Protein AF-A0A4R4TIC2-F1 (afdb_monomer_lite)

Radius of gyration: 28.88 Å; chains: 1; bounding box: 45×77×69 Å

Structure (mmCIF, N/CA/C/O backbone):
data_AF-A0A4R4TIC2-F1
#
_entry.id   AF-A0A4R4TIC2-F1
#
loop_
_atom_site.group_PDB
_atom_site.id
_atom_site.type_symbol
_atom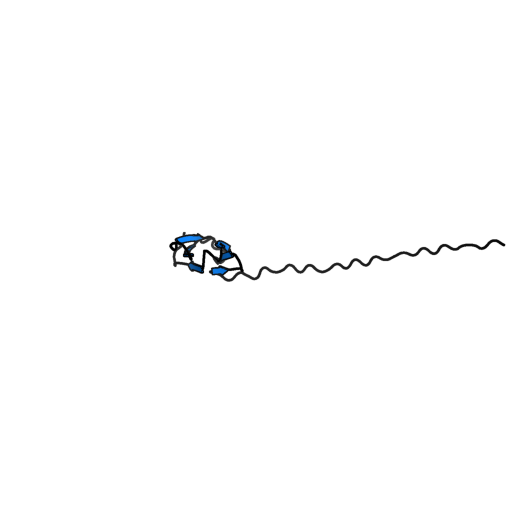_site.label_atom_id
_atom_site.label_alt_id
_atom_site.label_comp_id
_atom_site.label_asym_id
_atom_site.label_entity_id
_atom_site.label_seq_id
_atom_site.pdbx_PDB_ins_code
_atom_site.Cartn_x
_atom_site.Cartn_y
_atom_site.Cartn_z
_atom_site.occupancy
_atom_site.B_iso_or_equiv
_atom_site.auth_seq_id
_atom_site.auth_comp_id
_atom_site.auth_asym_id
_atom_site.auth_atom_id
_atom_site.pdbx_PDB_model_num
ATOM 1 N N . MET A 1 1 ? 31.070 63.811 -56.061 1.00 47.44 1 MET A N 1
ATOM 2 C CA . MET A 1 1 ? 30.521 62.466 -55.778 1.00 47.44 1 MET A CA 1
ATOM 3 C C . MET A 1 1 ? 30.464 62.263 -54.271 1.00 47.44 1 MET A C 1
ATOM 5 O O . MET A 1 1 ? 31.512 62.194 -53.646 1.00 47.44 1 MET A O 1
ATOM 9 N N . ARG A 1 2 ? 29.267 62.256 -53.676 1.00 51.03 2 ARG A N 1
ATOM 10 C CA . ARG A 1 2 ? 29.038 61.890 -52.268 1.00 51.03 2 ARG A CA 1
ATOM 11 C C . ARG A 1 2 ? 27.728 61.101 -52.225 1.00 51.03 2 ARG A C 1
ATOM 13 O O . ARG A 1 2 ? 26.672 61.686 -52.431 1.00 51.03 2 ARG A O 1
ATOM 20 N N . TYR A 1 3 ? 27.813 59.784 -52.064 1.00 51.62 3 TYR A N 1
ATOM 21 C CA . TYR A 1 3 ? 26.642 58.914 -51.943 1.00 51.62 3 TYR A CA 1
ATOM 22 C C . TYR A 1 3 ? 26.176 58.912 -50.483 1.00 51.62 3 TYR A C 1
ATOM 24 O O . TYR A 1 3 ? 26.973 58.668 -49.580 1.00 51.62 3 TYR A O 1
ATOM 32 N N . ALA A 1 4 ? 24.901 59.225 -50.252 1.00 55.91 4 ALA A N 1
ATOM 33 C CA . ALA A 1 4 ? 24.282 59.173 -48.933 1.00 55.91 4 ALA A CA 1
ATOM 34 C C . ALA A 1 4 ? 23.880 57.724 -48.618 1.00 55.91 4 ALA A C 1
ATOM 36 O O . ALA A 1 4 ? 23.010 57.160 -49.281 1.00 55.91 4 ALA A O 1
ATOM 37 N N . VAL A 1 5 ? 24.515 57.119 -47.615 1.00 60.62 5 VAL A N 1
ATOM 38 C CA . VAL A 1 5 ? 24.154 55.786 -47.119 1.00 60.62 5 VAL A CA 1
ATOM 39 C C . VAL A 1 5 ? 23.004 55.942 -46.122 1.00 60.62 5 VAL A C 1
ATOM 41 O O . VAL A 1 5 ? 23.170 56.526 -45.054 1.00 60.62 5 VAL A O 1
ATOM 44 N N . ARG A 1 6 ? 21.816 55.452 -46.490 1.00 62.16 6 ARG A N 1
ATOM 45 C CA . ARG A 1 6 ? 20.653 55.336 -45.600 1.00 62.16 6 ARG A CA 1
ATOM 46 C C . ARG A 1 6 ? 20.710 53.980 -44.899 1.00 62.16 6 ARG A C 1
ATOM 48 O O . ARG A 1 6 ? 20.464 52.955 -45.527 1.00 62.16 6 ARG A O 1
ATOM 55 N N . SER A 1 7 ? 21.029 53.986 -43.610 1.00 62.34 7 SER A N 1
ATOM 56 C CA . SER A 1 7 ? 20.983 52.793 -42.761 1.00 62.34 7 SER A CA 1
ATOM 57 C C . SER A 1 7 ? 19.533 52.401 -42.473 1.00 62.34 7 SER A C 1
ATOM 59 O O . SER A 1 7 ? 18.773 53.188 -41.909 1.00 62.34 7 SER A O 1
ATOM 61 N N . LEU A 1 8 ? 19.154 51.187 -42.871 1.00 60.50 8 LEU A N 1
ATOM 62 C CA . LEU A 1 8 ? 17.854 50.585 -42.590 1.00 60.50 8 LEU A CA 1
ATOM 63 C C . LEU A 1 8 ? 17.963 49.768 -41.293 1.00 60.50 8 LEU A C 1
ATOM 65 O O . LEU A 1 8 ? 18.720 48.802 -41.232 1.00 60.50 8 LEU A O 1
ATOM 69 N N . LEU A 1 9 ? 17.234 50.172 -40.251 1.00 60.78 9 LEU A N 1
ATOM 70 C CA . LEU A 1 9 ? 17.105 49.406 -39.011 1.00 60.78 9 LEU A CA 1
ATOM 71 C C . LEU A 1 9 ? 16.189 48.199 -39.249 1.00 60.78 9 LEU A C 1
ATOM 73 O O . LEU A 1 9 ? 15.022 48.365 -39.596 1.00 60.78 9 LEU A O 1
ATOM 77 N N . VAL A 1 10 ? 16.725 46.994 -39.053 1.00 63.03 10 VAL A N 1
ATOM 78 C CA . VAL A 1 10 ? 15.973 45.734 -39.088 1.00 63.03 10 VAL A CA 1
ATOM 79 C C . VAL A 1 10 ? 15.666 45.326 -37.650 1.00 63.03 10 VAL A C 1
ATOM 81 O O . VAL A 1 10 ? 16.560 44.931 -36.905 1.00 63.03 10 VAL A O 1
ATOM 84 N N . THR A 1 11 ? 14.404 45.434 -37.243 1.00 63.59 11 THR A N 1
ATOM 85 C CA . THR A 1 11 ? 13.910 44.942 -35.951 1.00 63.59 11 THR A CA 1
ATOM 86 C C . THR A 1 11 ? 13.487 43.481 -36.101 1.00 63.59 11 THR A C 1
ATOM 88 O O . THR A 1 11 ? 12.483 43.181 -36.744 1.00 63.59 11 THR A O 1
ATOM 91 N N . ALA A 1 12 ? 14.257 42.557 -35.523 1.00 60.56 12 ALA A N 1
ATOM 92 C CA . ALA A 1 12 ? 13.905 41.141 -35.466 1.00 60.56 12 ALA A CA 1
ATOM 93 C C . ALA A 1 12 ? 12.874 40.901 -34.348 1.00 60.56 12 ALA A C 1
ATOM 95 O O . ALA A 1 12 ? 13.166 41.112 -33.172 1.00 60.56 12 ALA A O 1
ATOM 96 N N . ALA A 1 13 ? 11.662 40.476 -34.710 1.00 62.84 13 ALA A N 1
ATOM 97 C CA . ALA A 1 13 ? 10.632 40.081 -33.755 1.00 62.84 13 ALA A CA 1
ATOM 98 C C . ALA A 1 13 ? 10.861 38.627 -33.312 1.00 62.84 13 ALA A C 1
ATOM 100 O O . ALA A 1 13 ? 10.815 37.707 -34.128 1.00 62.84 13 ALA A O 1
ATOM 101 N N . VAL A 1 14 ? 11.108 38.420 -32.017 1.00 64.25 14 VAL A N 1
ATOM 102 C CA . VAL A 1 14 ? 11.270 37.090 -31.414 1.00 64.25 14 VAL A CA 1
ATOM 103 C C . VAL A 1 14 ? 9.892 36.609 -30.957 1.00 64.25 14 VAL A C 1
ATOM 105 O O . VAL A 1 14 ? 9.356 37.098 -29.965 1.00 64.25 14 VAL A O 1
ATOM 108 N N . ALA A 1 15 ? 9.279 35.691 -31.703 1.00 64.50 15 ALA A N 1
ATOM 109 C CA . ALA A 1 15 ? 8.012 35.077 -31.314 1.00 64.50 15 ALA A CA 1
ATOM 110 C C . ALA A 1 15 ? 8.274 33.980 -30.268 1.00 64.50 15 ALA A C 1
ATOM 112 O O . ALA A 1 15 ? 8.759 32.898 -30.594 1.00 64.50 15 ALA A O 1
ATOM 113 N N . ALA A 1 16 ? 7.975 34.265 -29.000 1.00 62.66 16 ALA A N 1
ATOM 114 C CA . 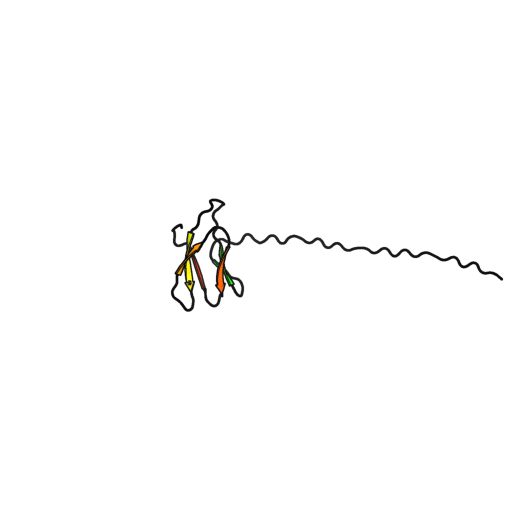ALA A 1 16 ? 8.043 33.281 -27.926 1.00 62.66 16 ALA A CA 1
ATOM 115 C C . ALA A 1 16 ? 6.850 32.313 -28.030 1.00 62.66 16 ALA A C 1
ATOM 117 O O . ALA A 1 16 ? 5.711 32.689 -27.758 1.00 62.66 16 ALA A O 1
ATOM 118 N N . CYS A 1 17 ? 7.101 31.062 -28.425 1.00 63.59 17 CYS A N 1
ATOM 119 C CA . CYS A 1 17 ? 6.116 29.986 -28.319 1.00 63.59 17 CYS A CA 1
ATOM 120 C C . CYS A 1 17 ? 5.949 29.588 -26.848 1.00 63.59 17 CYS A C 1
ATOM 122 O O . CYS A 1 17 ? 6.758 28.843 -26.299 1.00 63.59 17 CYS A O 1
ATOM 124 N N . THR A 1 18 ? 4.892 30.072 -26.202 1.00 65.00 18 THR A N 1
ATOM 125 C CA . THR A 1 18 ? 4.454 29.562 -24.901 1.00 65.00 18 THR A CA 1
ATOM 126 C C . THR A 1 18 ? 3.656 28.278 -25.122 1.00 65.00 18 THR A C 1
ATOM 128 O O . THR A 1 18 ? 2.498 28.331 -25.540 1.00 65.00 18 THR A O 1
ATOM 131 N N . LEU A 1 19 ? 4.269 27.119 -24.874 1.00 71.62 19 LEU A N 1
ATOM 132 C CA . LEU A 1 19 ? 3.544 25.849 -24.844 1.00 71.62 19 LEU A CA 1
ATOM 133 C C . LEU A 1 19 ? 2.646 25.826 -23.595 1.00 71.62 19 LEU A C 1
ATOM 135 O O . LEU A 1 19 ? 3.149 26.074 -22.495 1.00 71.62 19 LEU A O 1
ATOM 139 N N . PRO A 1 20 ? 1.341 25.535 -23.719 1.00 63.78 20 PRO A N 1
ATOM 140 C CA . PRO A 1 20 ? 0.494 25.338 -22.555 1.00 63.78 20 PRO A CA 1
ATOM 141 C C . PRO A 1 20 ? 0.934 24.061 -21.831 1.00 63.78 20 PRO A C 1
ATOM 143 O O . PRO A 1 20 ? 0.798 22.956 -22.353 1.00 63.78 20 PRO A O 1
ATOM 146 N N . ILE A 1 21 ? 1.471 24.212 -20.620 1.00 67.00 21 ILE A N 1
ATOM 147 C CA . ILE A 1 21 ? 1.690 23.092 -19.705 1.00 67.00 21 ILE A CA 1
ATOM 148 C C . ILE A 1 21 ? 0.316 22.724 -19.146 1.00 67.00 21 ILE A C 1
ATOM 150 O O . ILE A 1 21 ? -0.188 23.372 -18.230 1.00 67.00 21 ILE A O 1
ATOM 154 N N . THR A 1 22 ? -0.326 21.714 -19.727 1.00 64.44 22 THR A N 1
ATOM 155 C CA . THR A 1 22 ? -1.515 21.111 -19.124 1.00 64.44 22 THR A CA 1
ATOM 156 C C . THR A 1 22 ? -1.087 20.384 -17.849 1.00 64.44 22 THR A C 1
ATOM 158 O O . THR A 1 22 ? -0.236 19.493 -17.942 1.00 64.44 22 THR A O 1
ATOM 161 N N . PRO A 1 23 ? -1.636 20.718 -16.667 1.00 60.34 23 PRO A N 1
ATOM 162 C CA . PRO A 1 23 ? -1.390 19.921 -15.478 1.00 60.34 23 PRO A CA 1
ATOM 163 C C . PRO A 1 23 ? -1.930 18.515 -15.739 1.00 60.34 23 PRO A C 1
ATOM 165 O O . PRO A 1 23 ? -3.108 18.341 -16.056 1.00 60.34 23 PRO A O 1
ATOM 168 N N . THR A 1 24 ? -1.061 17.509 -15.644 1.00 55.84 24 THR A N 1
ATOM 169 C CA . THR A 1 24 ? -1.515 16.121 -15.637 1.00 55.84 24 THR A CA 1
ATOM 170 C C . THR A 1 24 ? -2.375 15.959 -14.385 1.00 55.84 24 THR A C 1
ATOM 172 O O . THR A 1 24 ? -1.900 16.159 -13.266 1.00 55.84 24 THR A O 1
ATOM 175 N N . SER A 1 25 ? -3.675 15.712 -14.550 1.00 50.09 25 SER A N 1
ATOM 176 C CA . SER A 1 25 ? -4.486 15.282 -13.414 1.00 50.09 25 SER A CA 1
ATOM 177 C C . SER A 1 25 ? -3.960 13.910 -13.026 1.00 50.09 25 SER A C 1
ATOM 179 O O . SER A 1 25 ? -4.017 12.992 -13.844 1.00 50.09 25 SER A O 1
ATOM 181 N N . ALA A 1 26 ? -3.406 13.780 -11.818 1.00 55.78 26 ALA A N 1
ATOM 182 C CA . ALA A 1 26 ? -3.146 12.472 -11.240 1.00 55.78 26 ALA A CA 1
ATOM 183 C C . ALA A 1 26 ? -4.464 11.695 -11.327 1.00 55.78 26 ALA A C 1
ATOM 185 O O . ALA A 1 26 ? -5.473 12.129 -10.767 1.00 55.78 26 ALA A O 1
ATOM 186 N N . ALA A 1 27 ? -4.488 10.631 -12.133 1.00 57.03 27 ALA A N 1
ATOM 187 C CA . ALA A 1 27 ? -5.653 9.768 -12.227 1.00 57.03 27 ALA A CA 1
ATOM 188 C C . ALA A 1 27 ? -6.033 9.374 -10.799 1.00 57.03 27 ALA A C 1
ATOM 190 O O . ALA A 1 27 ? -5.150 8.983 -10.038 1.00 57.03 27 ALA A O 1
ATOM 191 N N . ALA A 1 28 ? -7.304 9.532 -10.422 1.00 56.19 28 ALA A N 1
ATOM 192 C CA . ALA A 1 28 ? -7.774 9.104 -9.112 1.00 56.19 28 ALA A CA 1
ATOM 193 C C . ALA A 1 28 ? -7.341 7.644 -8.914 1.00 56.19 28 ALA A C 1
ATOM 195 O O . ALA A 1 28 ? -7.795 6.764 -9.648 1.00 56.19 28 ALA A O 1
ATOM 196 N N . GLN A 1 29 ? -6.389 7.407 -8.010 1.00 63.47 29 GLN A N 1
ATOM 197 C CA . GLN A 1 29 ? -5.840 6.074 -7.806 1.00 63.47 29 GLN A CA 1
ATOM 198 C C . GLN A 1 29 ? -6.958 5.183 -7.271 1.00 63.47 29 GLN A C 1
ATOM 200 O O . GLN A 1 29 ? -7.674 5.551 -6.337 1.00 63.47 29 GLN A O 1
ATOM 205 N N . ALA A 1 30 ? -7.165 4.042 -7.931 1.00 82.06 30 ALA A N 1
ATOM 206 C CA . ALA A 1 30 ? -8.170 3.081 -7.516 1.00 82.06 30 ALA A CA 1
ATOM 207 C C . ALA A 1 30 ? -7.862 2.602 -6.091 1.00 82.06 30 ALA A C 1
ATOM 209 O O . ALA A 1 30 ? -6.710 2.355 -5.745 1.00 82.06 30 ALA A O 1
ATOM 210 N N . CYS A 1 31 ? -8.902 2.466 -5.272 1.00 92.62 31 CYS A N 1
ATOM 211 C CA . CYS A 1 31 ? -8.781 1.924 -3.924 1.00 92.62 31 CYS A CA 1
ATOM 212 C C . CYS A 1 31 ? -8.249 0.485 -3.973 1.00 92.62 31 CYS A C 1
ATOM 214 O O . CYS A 1 31 ? -8.640 -0.293 -4.845 1.00 92.62 31 CYS A O 1
ATOM 216 N N . GLY A 1 32 ? -7.434 0.106 -2.992 1.00 96.44 32 GLY A N 1
ATOM 217 C CA . GLY A 1 32 ? -6.857 -1.231 -2.889 1.00 96.44 32 GLY A CA 1
ATOM 218 C C . GLY A 1 32 ? -5.423 -1.323 -3.407 1.00 96.44 32 GLY A C 1
ATOM 219 O O . GLY A 1 32 ? -4.713 -0.324 -3.510 1.00 96.44 32 GLY A O 1
ATOM 220 N N . TYR A 1 33 ? -4.980 -2.554 -3.664 1.00 97.50 33 TYR A N 1
ATOM 221 C CA . TYR A 1 33 ? -3.618 -2.841 -4.106 1.00 97.50 33 TYR A CA 1
ATOM 222 C C . TYR A 1 33 ? -3.387 -2.442 -5.562 1.00 97.50 33 TYR A C 1
ATOM 224 O O . TYR A 1 33 ? -4.194 -2.747 -6.441 1.00 97.50 33 TYR A O 1
ATOM 232 N N . TRP A 1 34 ? -2.239 -1.826 -5.817 1.00 96.25 34 TRP A N 1
ATOM 233 C CA . TRP A 1 34 ? -1.737 -1.553 -7.156 1.00 96.25 34 TRP A CA 1
ATOM 234 C C . TRP A 1 34 ? -0.211 -1.571 -7.154 1.00 96.25 34 TRP A C 1
ATOM 236 O O . TRP A 1 34 ? 0.434 -1.543 -6.107 1.00 96.25 34 TRP A O 1
ATOM 246 N N . GLN A 1 35 ? 0.380 -1.627 -8.341 1.00 95.62 35 GLN A N 1
ATOM 247 C CA . GLN A 1 35 ? 1.828 -1.656 -8.490 1.00 95.62 35 GLN A CA 1
ATOM 248 C C . GLN A 1 35 ? 2.284 -0.882 -9.722 1.00 95.62 35 GLN A C 1
ATOM 250 O O . GLN A 1 35 ? 1.559 -0.769 -10.713 1.00 95.62 35 GLN A O 1
ATOM 255 N N . THR A 1 36 ? 3.503 -0.362 -9.655 1.00 94.75 36 THR A N 1
ATOM 256 C CA . THR A 1 36 ? 4.267 0.075 -10.824 1.00 94.75 36 THR A CA 1
ATOM 257 C C . THR A 1 36 ? 5.089 -1.101 -11.357 1.00 94.75 36 THR A C 1
ATOM 259 O O . THR A 1 36 ? 4.890 -2.254 -10.972 1.00 94.75 36 THR A O 1
ATOM 262 N N . SER A 1 37 ? 6.040 -0.830 -12.251 1.00 95.50 37 SER A N 1
ATOM 263 C CA . SER A 1 37 ? 7.022 -1.832 -12.669 1.00 95.50 37 SER A CA 1
ATOM 264 C C . SER A 1 37 ? 8.016 -2.217 -11.567 1.00 95.50 37 SER A C 1
ATOM 266 O O . SER A 1 37 ? 8.723 -3.203 -11.739 1.00 95.50 37 SER A O 1
ATOM 268 N N . ALA A 1 38 ? 8.122 -1.432 -10.489 1.00 96.88 38 ALA A N 1
ATOM 269 C CA . ALA A 1 38 ? 9.119 -1.631 -9.437 1.00 96.88 38 ALA A CA 1
ATOM 270 C C . ALA A 1 38 ? 8.500 -1.731 -8.042 1.00 96.88 38 ALA A C 1
ATOM 272 O O . ALA A 1 38 ? 8.943 -2.553 -7.246 1.00 96.88 38 ALA A O 1
ATOM 273 N N . ASP A 1 39 ? 7.448 -0.966 -7.766 1.00 97.75 39 ASP A N 1
ATOM 274 C CA . ASP A 1 39 ? 6.932 -0.752 -6.418 1.00 97.75 39 ASP A CA 1
ATOM 275 C C . ASP A 1 39 ? 5.481 -1.200 -6.266 1.00 97.75 39 ASP A C 1
ATOM 277 O O . ASP A 1 39 ? 4.659 -1.039 -7.169 1.00 97.75 39 ASP A O 1
ATOM 281 N N . ALA A 1 40 ? 5.176 -1.728 -5.087 1.00 97.81 40 ALA A N 1
ATOM 282 C CA . ALA A 1 40 ? 3.859 -2.154 -4.655 1.00 97.81 40 ALA A CA 1
ATOM 283 C C . ALA A 1 40 ? 3.257 -1.141 -3.672 1.00 97.81 40 ALA A C 1
ATOM 285 O O . ALA A 1 40 ? 3.930 -0.640 -2.762 1.00 97.81 40 ALA A O 1
ATOM 286 N N . TYR A 1 41 ? 1.964 -0.871 -3.827 1.00 97.88 41 TYR A N 1
ATOM 287 C CA . TYR A 1 41 ? 1.226 0.125 -3.061 1.00 97.88 41 TYR A CA 1
ATOM 288 C C . TYR A 1 41 ? -0.154 -0.388 -2.649 1.00 97.88 41 TYR A C 1
ATOM 290 O O . TYR A 1 41 ? -0.705 -1.321 -3.235 1.00 97.88 41 TYR A O 1
ATOM 298 N N . TYR A 1 42 ? -0.733 0.270 -1.648 1.00 97.69 42 TYR A N 1
ATOM 299 C CA . TYR A 1 42 ? -2.137 0.129 -1.283 1.00 97.69 42 TYR A CA 1
ATOM 300 C C . TYR A 1 42 ? -2.768 1.501 -1.058 1.00 97.69 42 TYR A C 1
ATOM 302 O O . TYR A 1 42 ? -2.274 2.270 -0.232 1.00 97.69 42 TYR A O 1
ATOM 310 N N . THR A 1 43 ? -3.871 1.787 -1.745 1.00 96.88 43 THR A N 1
ATOM 311 C CA . THR A 1 43 ? -4.647 3.021 -1.570 1.00 96.88 43 THR A CA 1
ATOM 312 C C . THR A 1 43 ? -5.840 2.766 -0.651 1.00 96.88 43 THR A C 1
ATOM 314 O O . THR A 1 43 ? -6.758 2.020 -1.003 1.00 96.88 43 THR A O 1
ATOM 317 N N . HIS A 1 44 ? -5.866 3.402 0.524 1.00 96.31 44 HIS A N 1
ATOM 318 C CA . HIS A 1 44 ? -7.041 3.398 1.402 1.00 96.31 44 HIS A CA 1
ATOM 319 C C . HIS A 1 44 ? -7.963 4.571 1.071 1.00 96.31 44 HIS A C 1
ATOM 321 O O . HIS A 1 44 ? -7.625 5.738 1.286 1.00 96.31 44 HIS A O 1
ATOM 327 N N . CYS A 1 45 ? -9.146 4.251 0.559 1.00 92.88 45 CYS A N 1
ATOM 328 C CA . CYS A 1 45 ? -10.194 5.225 0.303 1.00 92.88 45 CYS A CA 1
ATOM 329 C C . CYS A 1 45 ? -11.120 5.322 1.506 1.00 92.88 45 CYS A C 1
ATOM 331 O O . CYS A 1 45 ? -11.811 4.369 1.854 1.00 92.88 45 CYS A O 1
ATOM 333 N N . ASP A 1 46 ? -11.166 6.504 2.100 1.00 89.06 46 ASP A N 1
ATOM 334 C CA . ASP A 1 46 ? -11.864 6.724 3.362 1.00 89.06 46 ASP A CA 1
ATOM 335 C C . ASP A 1 46 ? -12.945 7.823 3.285 1.00 89.06 46 ASP A C 1
ATOM 337 O O . ASP A 1 46 ? -13.578 8.201 4.273 1.00 89.06 46 ASP A O 1
ATOM 341 N N . ASN A 1 47 ? -13.176 8.362 2.084 1.00 86.00 47 ASN A N 1
ATOM 342 C CA . ASN A 1 47 ? -14.161 9.418 1.818 1.00 86.00 47 ASN A CA 1
ATOM 343 C C . ASN A 1 47 ? -14.032 10.657 2.738 1.00 86.00 47 ASN A C 1
ATOM 345 O O . ASN A 1 47 ? -14.981 11.423 2.873 1.00 86.00 47 ASN A O 1
ATOM 349 N N . GLY A 1 48 ? -12.860 10.868 3.351 1.00 83.50 48 GLY A N 1
ATOM 350 C CA . GLY A 1 48 ? -12.565 12.006 4.226 1.00 83.50 48 GLY A CA 1
ATOM 351 C C . GLY A 1 48 ? -12.844 11.794 5.721 1.00 83.50 48 GLY A C 1
ATOM 352 O O . GLY A 1 48 ? -12.778 12.764 6.471 1.00 83.50 48 GLY A O 1
ATOM 353 N N . SER A 1 49 ? -13.129 10.570 6.173 1.00 88.81 49 SER A N 1
ATOM 354 C CA . SER A 1 49 ? -13.429 10.273 7.589 1.00 88.81 49 SER A CA 1
ATOM 355 C C . SER A 1 49 ? -12.196 10.286 8.517 1.00 88.81 49 SER A C 1
ATOM 357 O O . SER A 1 49 ? -12.336 10.323 9.736 1.00 88.81 49 SER A O 1
ATOM 359 N N . GLY A 1 50 ? -10.987 10.239 7.961 1.00 91.12 50 GLY A N 1
ATOM 360 C CA . GLY A 1 50 ? -9.730 9.965 8.652 1.00 91.12 50 GLY A CA 1
ATOM 361 C C . GLY A 1 50 ? -9.499 8.506 9.087 1.00 91.12 50 GLY A C 1
ATOM 362 O O . GLY A 1 50 ? -8.553 8.276 9.841 1.00 91.12 50 GLY A O 1
ATOM 363 N N . SER A 1 51 ? -10.320 7.524 8.688 1.00 95.19 51 SER A N 1
ATOM 364 C CA . SER A 1 51 ? -10.202 6.153 9.215 1.00 95.19 51 SER A CA 1
ATOM 365 C C . SER A 1 51 ? -8.918 5.460 8.771 1.00 95.19 51 SER A C 1
ATOM 367 O O . SER A 1 51 ? -8.414 5.674 7.665 1.00 95.19 51 SER A O 1
ATOM 369 N N . ARG A 1 52 ? -8.400 4.585 9.636 1.00 98.00 52 ARG A N 1
ATOM 370 C CA . ARG A 1 52 ? -7.280 3.704 9.320 1.00 98.00 52 ARG A CA 1
ATOM 371 C C . ARG A 1 52 ? -7.760 2.264 9.323 1.00 98.00 52 ARG A C 1
ATOM 373 O O . ARG A 1 52 ? -8.661 1.877 10.070 1.00 98.00 52 ARG A O 1
ATOM 380 N N . VAL A 1 53 ? -7.153 1.464 8.464 1.00 98.06 53 VAL A N 1
ATOM 381 C CA . VAL A 1 53 ? -7.531 0.071 8.263 1.00 98.06 53 VAL A CA 1
ATOM 382 C C . VAL A 1 53 ? -6.328 -0.837 8.392 1.00 98.06 53 VAL A C 1
ATOM 384 O O . VAL A 1 53 ? -5.201 -0.460 8.070 1.00 98.06 53 VAL A O 1
ATOM 387 N N . ILE A 1 54 ? -6.580 -2.053 8.858 1.00 98.62 54 ILE A N 1
ATOM 388 C CA . ILE A 1 54 ? -5.600 -3.125 8.809 1.00 98.62 54 ILE A CA 1
ATOM 389 C C . ILE A 1 54 ? -5.684 -3.772 7.427 1.00 98.62 54 ILE A C 1
ATOM 391 O O . ILE A 1 54 ? -6.763 -4.168 6.977 1.00 98.62 54 ILE A O 1
ATOM 395 N N . ILE A 1 55 ? -4.542 -3.893 6.762 1.00 98.69 55 ILE A N 1
ATOM 396 C CA . ILE A 1 55 ? -4.383 -4.684 5.541 1.00 98.69 55 ILE A CA 1
ATOM 397 C C . ILE A 1 55 ? -3.508 -5.900 5.827 1.00 98.69 55 ILE A C 1
ATOM 399 O O . ILE A 1 55 ? -2.585 -5.799 6.633 1.00 98.69 55 ILE A O 1
ATOM 403 N N . ASN A 1 56 ? -3.770 -7.016 5.150 1.00 98.75 56 ASN A N 1
ATOM 404 C CA . ASN A 1 56 ? -2.798 -8.097 5.017 1.00 98.75 56 ASN A CA 1
ATOM 405 C C . ASN A 1 56 ? -1.918 -7.792 3.808 1.00 98.75 56 ASN A C 1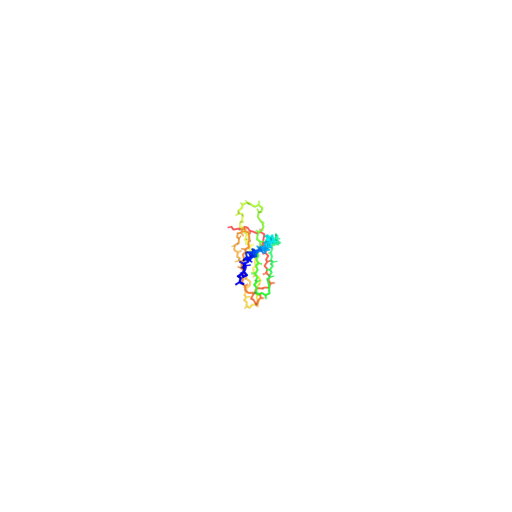
ATOM 407 O O . ASN A 1 56 ? -2.444 -7.471 2.740 1.00 98.75 56 ASN A O 1
ATOM 411 N N . VAL A 1 57 ? -0.605 -7.880 3.982 1.00 98.75 57 VAL A N 1
ATOM 412 C CA . VAL A 1 57 ? 0.383 -7.754 2.913 1.00 98.75 57 VAL A CA 1
ATOM 413 C C . VAL A 1 57 ? 0.915 -9.143 2.601 1.00 98.75 57 VAL A C 1
ATOM 415 O O . VAL A 1 57 ? 1.518 -9.784 3.459 1.00 98.75 57 VAL A O 1
ATOM 418 N N . ASP A 1 58 ? 0.680 -9.582 1.370 1.00 98.62 58 ASP A N 1
ATOM 419 C CA . ASP A 1 58 ? 1.121 -10.871 0.853 1.00 98.62 58 ASP A CA 1
ATOM 420 C C . ASP A 1 58 ? 2.520 -10.736 0.255 1.00 98.62 58 ASP A C 1
ATOM 422 O O . ASP A 1 58 ? 2.750 -9.961 -0.687 1.00 98.62 58 ASP A O 1
ATOM 426 N N . THR A 1 59 ? 3.464 -11.470 0.840 1.00 98.25 59 THR A N 1
ATOM 427 C CA . THR A 1 59 ? 4.889 -11.354 0.514 1.00 98.25 59 THR A CA 1
ATOM 428 C C . THR A 1 59 ? 5.415 -12.584 -0.216 1.00 98.25 59 THR A C 1
ATOM 430 O O . THR A 1 59 ? 4.886 -13.685 -0.105 1.00 98.25 59 THR A O 1
ATOM 433 N N . VAL A 1 60 ? 6.477 -12.401 -1.001 1.00 97.50 60 VAL A N 1
ATOM 434 C CA . VAL A 1 60 ? 7.040 -13.468 -1.845 1.00 97.50 60 VAL A CA 1
ATOM 435 C C . VAL A 1 60 ? 7.997 -14.374 -1.065 1.00 97.50 60 VAL A C 1
ATOM 437 O O . VAL A 1 60 ? 7.989 -15.589 -1.255 1.00 97.50 60 VAL A O 1
ATOM 4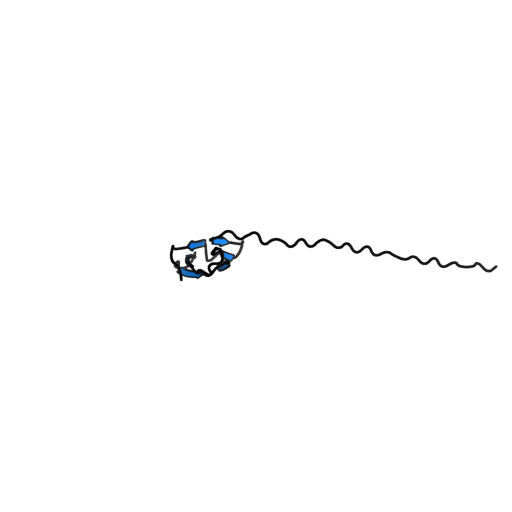40 N N . TRP A 1 61 ? 8.825 -13.793 -0.191 1.00 95.56 61 TRP A N 1
ATOM 441 C CA . TRP A 1 61 ? 9.960 -14.481 0.451 1.00 95.56 61 TRP A CA 1
ATOM 442 C C . TRP A 1 61 ? 9.844 -14.604 1.973 1.00 95.56 61 TRP A C 1
ATOM 444 O O . TRP A 1 61 ? 10.733 -15.163 2.615 1.00 95.56 61 TRP A O 1
ATOM 454 N N . ALA A 1 62 ? 8.778 -14.065 2.557 1.00 95.12 62 ALA A N 1
ATOM 455 C CA . ALA A 1 62 ? 8.543 -14.049 3.991 1.00 95.12 62 ALA A CA 1
ATOM 456 C C . ALA A 1 62 ? 7.109 -14.493 4.300 1.00 95.12 62 ALA A C 1
ATOM 458 O O . ALA A 1 62 ? 6.330 -14.825 3.407 1.00 95.12 62 ALA A O 1
ATOM 459 N N . SER A 1 63 ? 6.775 -14.529 5.586 1.00 97.88 63 SER A N 1
ATOM 460 C CA . SER A 1 63 ? 5.382 -14.642 5.998 1.00 97.88 63 SER A CA 1
ATOM 461 C C . SER A 1 63 ? 4.647 -13.336 5.724 1.00 97.88 63 SER A C 1
ATOM 463 O O . SER A 1 63 ? 5.191 -12.252 5.952 1.00 97.88 63 SER A O 1
ATOM 465 N N . ASP A 1 64 ? 3.387 -13.462 5.326 1.00 98.25 64 ASP A N 1
ATOM 466 C CA . ASP A 1 64 ? 2.442 -12.353 5.275 1.00 98.25 64 ASP A CA 1
ATOM 467 C C . ASP A 1 64 ? 2.380 -11.610 6.612 1.00 98.25 64 ASP A C 1
ATOM 469 O O . ASP A 1 64 ? 2.585 -12.189 7.687 1.00 98.25 64 ASP A O 1
ATOM 473 N N . TYR A 1 65 ? 2.070 -10.318 6.545 1.00 98.44 65 TYR A N 1
ATOM 474 C CA . TYR A 1 65 ? 1.979 -9.480 7.733 1.00 98.44 65 TYR A CA 1
ATOM 475 C C . TYR A 1 65 ? 0.827 -8.483 7.663 1.00 98.44 65 TYR A C 1
ATOM 477 O O . TYR A 1 65 ? 0.435 -8.011 6.596 1.00 98.44 65 TYR A O 1
ATOM 485 N N . GLU A 1 66 ? 0.312 -8.117 8.836 1.00 98.50 66 GLU A N 1
ATOM 486 C CA . GLU A 1 66 ? -0.693 -7.068 8.965 1.00 98.50 66 GLU A CA 1
ATOM 487 C C . GLU A 1 66 ? -0.037 -5.688 9.107 1.00 98.50 66 GLU A C 1
ATOM 489 O O . GLU A 1 66 ? 0.936 -5.508 9.844 1.00 98.50 66 GLU A O 1
ATOM 494 N N . LYS A 1 67 ? -0.589 -4.683 8.422 1.00 98.38 67 LYS A N 1
ATOM 495 C CA . LYS A 1 67 ? -0.137 -3.287 8.497 1.00 98.38 67 LYS A CA 1
ATOM 496 C C . LYS A 1 67 ? -1.324 -2.354 8.698 1.00 98.38 67 LYS A C 1
ATOM 498 O O . LYS A 1 67 ? -2.324 -2.456 7.998 1.00 98.38 67 LYS A O 1
ATOM 503 N N . CYS A 1 68 ? -1.192 -1.413 9.632 1.00 98.44 68 CYS A N 1
ATOM 504 C CA . CYS A 1 68 ? -2.161 -0.337 9.819 1.00 98.44 68 CYS A CA 1
ATOM 505 C C . CYS A 1 68 ? -1.867 0.819 8.855 1.00 98.44 68 CYS A C 1
ATOM 507 O O . CYS A 1 68 ? -0.820 1.466 8.969 1.00 98.44 68 CYS A O 1
ATOM 509 N N . VAL A 1 69 ? -2.788 1.108 7.937 1.00 98.25 69 VAL A N 1
ATOM 510 C CA . VAL A 1 69 ? -2.638 2.150 6.911 1.00 98.25 69 VAL A CA 1
ATOM 511 C C . VAL A 1 69 ? -3.718 3.217 7.047 1.00 98.25 69 VAL A C 1
ATOM 513 O O . VAL A 1 69 ? -4.861 2.916 7.381 1.00 98.25 69 VAL A O 1
ATOM 516 N N . GLY A 1 70 ? -3.332 4.478 6.856 1.00 97.56 70 GLY A N 1
ATOM 517 C CA . GLY A 1 70 ? -4.263 5.608 6.836 1.00 97.56 70 GLY A CA 1
ATOM 518 C C . GLY A 1 70 ? -4.772 5.912 5.426 1.00 97.56 70 GLY A C 1
ATOM 519 O O . GLY A 1 70 ? -4.361 5.230 4.487 1.00 97.56 70 GLY A O 1
ATOM 520 N N . PRO A 1 71 ? -5.649 6.921 5.273 1.00 96.44 71 PRO A N 1
ATOM 521 C CA . PRO A 1 71 ? -6.187 7.317 3.975 1.00 96.44 71 PRO A CA 1
ATOM 522 C C . PRO A 1 71 ? -5.091 7.728 2.986 1.00 96.44 71 PRO A C 1
ATOM 524 O O . PRO A 1 71 ? -4.107 8.360 3.373 1.00 96.44 71 PRO A O 1
ATOM 527 N N . GLY A 1 72 ? -5.302 7.422 1.706 1.00 94.94 72 GLY A N 1
ATOM 528 C CA . GLY A 1 72 ? -4.341 7.671 0.630 1.00 94.94 72 GLY A CA 1
ATOM 529 C C . GLY A 1 72 ? -3.416 6.482 0.365 1.00 94.94 72 GLY A C 1
ATOM 530 O O . GLY A 1 72 ? -3.732 5.343 0.714 1.00 94.94 72 GLY A O 1
ATOM 531 N N . ASP A 1 73 ? -2.286 6.746 -0.288 1.00 95.88 73 ASP A N 1
ATOM 532 C CA . ASP A 1 73 ? -1.349 5.706 -0.710 1.00 95.88 73 ASP A CA 1
ATOM 533 C C . ASP A 1 73 ? -0.378 5.312 0.395 1.00 95.88 73 ASP A C 1
ATOM 535 O O . ASP A 1 73 ? 0.278 6.144 1.022 1.00 95.88 73 ASP A O 1
ATOM 539 N N . THR A 1 74 ? -0.209 4.007 0.564 1.00 97.44 74 THR A N 1
ATOM 540 C CA . THR A 1 74 ? 0.856 3.427 1.372 1.00 97.44 74 THR A CA 1
ATOM 541 C C . THR A 1 74 ? 1.786 2.609 0.489 1.00 97.44 74 THR A C 1
ATOM 543 O O . THR A 1 74 ? 1.364 1.627 -0.116 1.00 97.44 74 THR A O 1
ATOM 546 N N . HIS A 1 75 ? 3.070 2.972 0.463 1.00 97.75 75 HIS A N 1
ATOM 547 C CA . HIS A 1 75 ? 4.118 2.136 -0.128 1.00 97.75 75 HIS A CA 1
ATOM 548 C C . HIS A 1 75 ? 4.333 0.881 0.724 1.00 97.75 75 HIS A C 1
ATOM 550 O O . HIS A 1 75 ? 4.437 0.944 1.959 1.00 97.75 75 HIS A O 1
ATOM 556 N N . LEU A 1 76 ? 4.339 -0.270 0.059 1.00 98.19 76 LEU A N 1
ATOM 557 C CA . LEU A 1 76 ? 4.476 -1.583 0.685 1.00 98.19 76 LEU A CA 1
ATOM 558 C C . LEU A 1 76 ? 5.862 -2.191 0.467 1.00 98.19 76 LEU A C 1
ATOM 560 O O . LEU A 1 76 ? 6.271 -3.033 1.262 1.00 98.19 76 LEU A O 1
ATOM 564 N N . GLY A 1 77 ? 6.582 -1.742 -0.562 1.00 97.62 77 GLY A N 1
ATOM 565 C CA . GLY A 1 77 ? 7.914 -2.222 -0.914 1.00 97.62 77 GLY A CA 1
ATOM 566 C C . GLY A 1 77 ? 8.039 -2.521 -2.404 1.00 97.62 77 GLY A C 1
ATOM 567 O O . GLY A 1 77 ? 7.269 -2.010 -3.215 1.00 97.62 77 GLY A O 1
ATOM 568 N N . SER A 1 78 ? 9.017 -3.357 -2.750 1.00 97.75 78 SER A N 1
ATOM 569 C CA . SER A 1 78 ? 9.266 -3.790 -4.126 1.00 97.75 78 SER A CA 1
ATOM 570 C C . SER A 1 78 ? 8.232 -4.821 -4.591 1.00 97.75 78 SER A C 1
ATOM 572 O O . SER A 1 78 ? 7.814 -5.692 -3.828 1.00 97.75 78 SER A O 1
ATOM 574 N N . THR A 1 79 ? 7.898 -4.798 -5.880 1.00 97.38 79 THR A N 1
ATOM 575 C CA . THR A 1 79 ? 7.120 -5.851 -6.566 1.00 97.38 79 THR A CA 1
ATOM 576 C C . THR A 1 79 ? 7.812 -7.218 -6.576 1.00 97.38 79 THR A C 1
ATOM 578 O O . THR A 1 79 ? 7.162 -8.233 -6.810 1.00 97.38 79 THR A O 1
ATOM 581 N N . SER A 1 80 ? 9.121 -7.274 -6.301 1.00 97.62 80 SER A N 1
ATOM 582 C CA . SER A 1 80 ? 9.841 -8.537 -6.074 1.00 97.62 80 SER A CA 1
ATOM 583 C C . SER A 1 80 ? 9.545 -9.171 -4.715 1.00 97.62 80 SER A C 1
ATOM 585 O O . SER A 1 80 ? 9.814 -10.359 -4.535 1.00 97.62 80 SER A O 1
ATOM 587 N N . ASP A 1 81 ? 9.026 -8.382 -3.771 1.00 97.88 81 ASP A N 1
ATOM 588 C CA . ASP A 1 81 ? 8.865 -8.763 -2.367 1.00 97.88 81 ASP A CA 1
ATOM 589 C C . ASP A 1 81 ? 7.392 -8.825 -1.958 1.00 97.88 81 ASP A C 1
ATOM 591 O O . ASP A 1 81 ? 7.040 -9.602 -1.072 1.00 97.88 81 ASP A O 1
ATOM 595 N N . VAL A 1 82 ? 6.529 -8.043 -2.613 1.00 98.44 82 VAL A N 1
ATOM 596 C CA . VAL A 1 82 ? 5.086 -7.962 -2.366 1.00 98.44 82 VAL A CA 1
ATOM 597 C C . VAL A 1 82 ? 4.334 -8.342 -3.635 1.00 98.44 82 VAL A C 1
ATOM 599 O O . VAL A 1 82 ? 4.588 -7.781 -4.700 1.00 98.44 82 VAL A O 1
ATOM 602 N N . ARG A 1 83 ? 3.382 -9.271 -3.513 1.00 96.44 83 ARG A N 1
ATOM 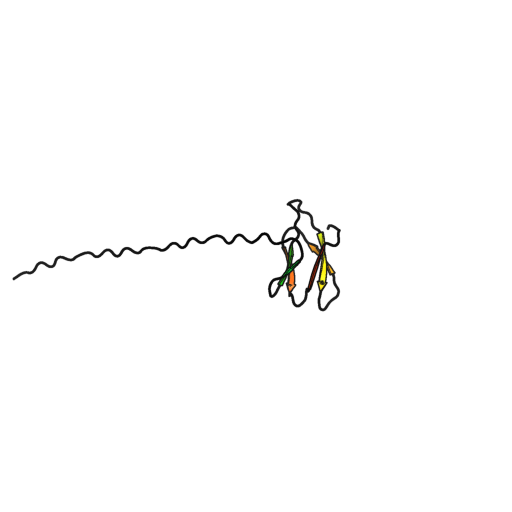603 C CA . ARG A 1 83 ? 2.543 -9.737 -4.634 1.00 96.44 83 ARG A CA 1
ATOM 604 C C . ARG A 1 83 ? 1.060 -9.389 -4.488 1.00 96.44 83 ARG A C 1
ATOM 606 O O . ARG A 1 83 ? 0.297 -9.587 -5.430 1.00 96.44 83 ARG A O 1
ATOM 613 N N . GLY A 1 84 ? 0.651 -8.859 -3.335 1.00 97.75 84 GLY A N 1
ATOM 614 C CA . GLY A 1 84 ? -0.712 -8.393 -3.107 1.00 97.75 84 GLY A CA 1
ATOM 615 C C . GLY A 1 84 ? -0.907 -7.744 -1.741 1.00 97.75 84 GLY A C 1
ATOM 616 O O . GLY A 1 84 ? -0.101 -7.911 -0.828 1.00 97.75 84 GLY A O 1
ATOM 617 N N . ALA A 1 85 ? -2.003 -7.002 -1.596 1.00 98.50 85 ALA A N 1
ATOM 618 C CA . ALA A 1 85 ? -2.488 -6.549 -0.299 1.00 98.50 85 ALA A CA 1
ATOM 619 C C . ALA A 1 85 ? -4.006 -6.336 -0.310 1.00 98.50 85 ALA A C 1
ATOM 621 O O . ALA A 1 85 ? -4.581 -5.934 -1.322 1.00 98.50 85 ALA A O 1
ATOM 622 N N . TRP A 1 86 ? -4.671 -6.583 0.817 1.00 98.25 86 TRP A N 1
ATOM 623 C CA . TRP A 1 86 ? -6.120 -6.393 0.937 1.00 98.25 86 TRP A CA 1
ATOM 624 C C . TRP A 1 86 ? -6.543 -6.014 2.353 1.00 98.25 86 TRP A C 1
ATOM 626 O O . TRP A 1 86 ? -5.929 -6.416 3.340 1.00 98.25 86 TRP A O 1
ATOM 636 N N . TYR A 1 87 ? -7.631 -5.252 2.447 1.00 97.81 87 TYR A N 1
ATOM 637 C CA . TYR A 1 87 ? -8.299 -4.947 3.707 1.00 97.81 87 TYR A CA 1
ATOM 638 C C . TYR A 1 87 ? -8.828 -6.216 4.385 1.00 97.81 87 TYR A C 1
ATOM 640 O O . TYR A 1 87 ? -9.498 -7.026 3.745 1.00 97.81 87 TYR A O 1
ATOM 648 N N . VAL A 1 88 ? -8.588 -6.363 5.692 1.00 98.31 88 VAL A N 1
ATOM 649 C CA . VAL A 1 88 ? -9.021 -7.548 6.464 1.00 98.31 88 VAL A CA 1
ATOM 650 C C . VAL A 1 88 ? -10.313 -7.338 7.265 1.00 98.31 88 VAL A C 1
ATOM 652 O O . VA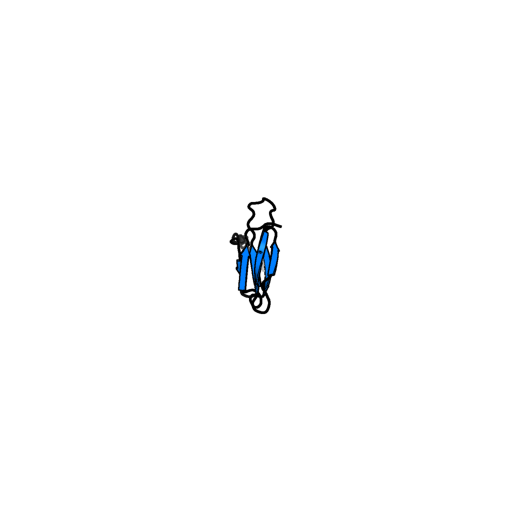L A 1 88 ? -10.626 -8.127 8.153 1.00 98.31 88 VAL A O 1
ATOM 655 N N . GLY A 1 89 ? -11.071 -6.270 6.999 1.00 96.88 89 GLY A N 1
ATOM 656 C CA . GLY A 1 89 ? -12.358 -6.032 7.669 1.00 96.88 89 GLY A CA 1
ATOM 657 C C . GLY A 1 89 ? -12.262 -5.393 9.060 1.00 96.88 89 GLY A C 1
ATOM 658 O O . GLY A 1 89 ? -13.242 -5.419 9.802 1.00 96.88 89 GLY A O 1
ATOM 659 N N . ARG A 1 90 ? -11.100 -4.844 9.451 1.00 97.31 90 ARG A N 1
ATOM 660 C CA . ARG A 1 90 ? -10.874 -4.255 10.787 1.00 97.31 90 ARG A CA 1
ATOM 661 C C . ARG A 1 90 ? -10.105 -2.937 10.738 1.00 97.31 90 ARG A C 1
ATOM 663 O O . ARG A 1 90 ? -9.188 -2.780 9.936 1.00 97.31 90 ARG A O 1
ATOM 670 N N . THR A 1 91 ? -10.467 -2.003 11.609 1.00 96.88 91 THR A N 1
ATOM 671 C CA . THR A 1 91 ? -9.778 -0.715 11.759 1.00 96.88 91 THR A CA 1
ATOM 672 C C . THR A 1 91 ? -8.609 -0.793 12.737 1.00 96.88 91 THR A C 1
ATOM 674 O O . THR A 1 91 ? -8.461 -1.749 13.501 1.00 96.88 91 THR A O 1
ATOM 677 N N . CYS A 1 92 ? -7.811 0.262 12.701 1.00 96.12 92 CYS A N 1
ATOM 678 C CA . CYS A 1 92 ? -6.774 0.659 13.640 1.00 96.12 92 CYS A CA 1
ATOM 679 C C . CYS A 1 92 ? -6.762 2.209 13.652 1.00 96.12 92 CYS A C 1
ATOM 681 O O . CYS A 1 92 ? -5.802 2.790 14.191 1.00 96.12 92 CYS A O 1
#

Foldseek 3Di:
DDDDDDDDDDDDDDDDDDDDPDPDDPPPDDAFWDDDQWWIKGAHDDVPPFWWFWKWWAFDPDDIDIDIGTHGMDTPGTCNTTVGMDTPPDTD

pLDDT: mean 84.89, std 17.21, range [47.44, 98.75]

Secondary structure (DSSP, 8-state):
----------------------------PPSEEEE-SSEEEEEE--TTS---EEEEEEESSS--EEEEE-SEEEEEEETTTEEEEEEEEEE-

InterPro domains:
  IPR045935 Protein of unknown function DUF6355 [PF19882] (29-92)

Sequence (92 aa):
MRYAVRSLLVTAAVAACTLPITPTSAAAQACGYWQTSADAYYTHCDNGSGSRVIINVDTVWASDYEKCVGPGDTHLGSTSDVRGAWYVGRTC

Organism: NCBI:txid402648